Protein AF-A0A714ZVE5-F1 (afdb_monomer_lite)

Structure (mmCIF, N/CA/C/O backbone):
data_AF-A0A714ZVE5-F1
#
_entry.id   AF-A0A714ZVE5-F1
#
loop_
_atom_site.group_PDB
_atom_site.id
_atom_site.type_symbol
_atom_site.label_atom_id
_atom_site.label_alt_id
_atom_site.label_comp_id
_atom_site.label_asym_id
_atom_site.label_entity_id
_atom_site.label_seq_id
_atom_site.pdbx_PDB_ins_code
_atom_site.Cartn_x
_atom_site.Cartn_y
_atom_site.Cartn_z
_atom_site.occupancy
_atom_site.B_iso_or_equiv
_atom_site.auth_seq_id
_atom_site.auth_comp_id
_atom_site.auth_asym_id
_atom_site.auth_atom_id
_atom_site.pdbx_PDB_model_num
ATOM 1 N N . MET A 1 1 ? 20.834 11.116 22.826 1.00 31.84 1 MET A N 1
ATOM 2 C CA . MET A 1 1 ? 19.506 11.758 22.886 1.00 31.84 1 MET A CA 1
ATOM 3 C C . MET A 1 1 ? 19.073 12.024 21.454 1.00 31.84 1 MET A C 1
ATOM 5 O O . MET A 1 1 ? 19.407 13.063 20.908 1.00 31.84 1 MET A O 1
ATOM 9 N N . ALA A 1 2 ? 18.464 11.034 20.802 1.00 32.69 2 ALA A N 1
ATOM 10 C CA . ALA A 1 2 ? 17.858 11.232 19.490 1.00 32.69 2 ALA A CA 1
ATOM 11 C C . ALA A 1 2 ? 16.399 11.615 19.743 1.00 32.69 2 ALA A C 1
ATOM 13 O O . ALA A 1 2 ? 15.690 10.878 20.425 1.00 32.69 2 ALA A O 1
ATOM 14 N N . GLN A 1 3 ? 16.011 12.807 19.291 1.00 31.78 3 GLN A N 1
ATOM 15 C CA . GLN A 1 3 ? 14.633 13.279 19.329 1.00 31.78 3 GLN A CA 1
ATOM 16 C C . GLN A 1 3 ? 13.752 12.262 18.610 1.00 31.78 3 GLN A C 1
ATOM 18 O O . GLN A 1 3 ? 13.892 12.035 17.410 1.00 31.78 3 GLN A O 1
ATOM 23 N N . GLN A 1 4 ? 12.874 11.640 19.386 1.00 32.78 4 GLN A N 1
ATOM 24 C CA . GLN A 1 4 ? 11.738 10.884 18.905 1.00 32.78 4 GLN A CA 1
ATOM 25 C C . GLN A 1 4 ? 10.874 11.881 18.128 1.00 32.78 4 GLN A C 1
ATOM 27 O O . GLN A 1 4 ? 10.375 12.850 18.700 1.00 32.78 4 GLN A O 1
ATOM 32 N N . VAL A 1 5 ? 10.821 11.720 16.806 1.00 37.38 5 VAL A N 1
ATOM 33 C CA . VAL A 1 5 ? 9.899 12.472 15.957 1.00 37.38 5 VAL A CA 1
ATOM 34 C C . VAL A 1 5 ? 8.507 12.056 16.405 1.00 37.38 5 VAL A C 1
ATOM 36 O O . VAL A 1 5 ? 8.068 10.941 16.138 1.00 37.38 5 VAL A O 1
ATOM 39 N N . ASP A 1 6 ? 7.882 12.944 17.166 1.00 36.94 6 ASP A N 1
ATOM 40 C CA . ASP A 1 6 ? 6.506 12.881 17.640 1.00 36.94 6 ASP A CA 1
ATOM 41 C C . ASP A 1 6 ? 5.582 13.065 16.425 1.00 36.94 6 ASP A C 1
ATOM 43 O O . ASP A 1 6 ? 5.075 14.144 16.120 1.00 36.94 6 ASP A O 1
ATOM 47 N N . GLY A 1 7 ? 5.534 12.020 15.602 1.00 38.00 7 GLY A N 1
ATOM 48 C CA . GLY A 1 7 ? 4.773 11.935 14.371 1.00 38.00 7 GLY A CA 1
ATOM 49 C C . GLY A 1 7 ? 3.481 11.177 14.618 1.00 38.00 7 GLY A C 1
ATOM 50 O O . GLY A 1 7 ? 3.427 9.977 14.383 1.00 38.00 7 GLY A O 1
ATOM 51 N N . ALA A 1 8 ? 2.463 11.921 15.049 1.00 40.06 8 ALA A N 1
ATOM 52 C CA . ALA A 1 8 ? 1.042 11.607 14.909 1.00 40.06 8 ALA A CA 1
ATOM 53 C C . ALA A 1 8 ? 0.534 10.316 15.584 1.00 40.06 8 ALA A C 1
ATOM 55 O O . ALA A 1 8 ? 0.015 9.423 14.918 1.00 40.06 8 ALA A O 1
ATOM 56 N N . ALA A 1 9 ? 0.524 10.287 16.918 1.00 41.97 9 ALA A N 1
ATOM 57 C CA . ALA A 1 9 ? -0.568 9.607 17.613 1.00 41.97 9 ALA A CA 1
ATOM 58 C C . ALA A 1 9 ? -1.830 10.470 17.431 1.00 41.97 9 ALA A C 1
ATOM 60 O O . ALA A 1 9 ? -2.027 11.472 18.123 1.00 41.97 9 ALA A O 1
ATOM 61 N N . MET A 1 10 ? -2.637 10.174 16.407 1.00 45.06 10 MET A N 1
ATOM 62 C CA . MET A 1 10 ? -3.963 10.782 16.311 1.00 45.06 10 MET A CA 1
ATOM 63 C C . MET A 1 10 ? -4.844 10.180 17.407 1.00 45.06 10 MET A C 1
ATOM 65 O O . MET A 1 10 ? -4.902 8.954 17.493 1.00 45.06 10 MET A O 1
ATOM 69 N N . PRO A 1 11 ? -5.566 10.998 18.192 1.00 38.56 11 PRO A N 1
ATOM 70 C CA . PRO A 1 11 ? -6.476 10.488 19.205 1.00 38.56 11 PRO A CA 1
ATOM 71 C C . PRO A 1 11 ? -7.451 9.496 18.568 1.00 38.56 11 PRO A C 1
ATOM 73 O O . PRO A 1 11 ? -8.046 9.774 17.517 1.00 38.56 11 PRO A O 1
ATOM 76 N N . LEU A 1 12 ? -7.592 8.336 19.211 1.00 47.84 12 LEU A N 1
ATOM 77 C CA . LEU A 1 12 ? -8.512 7.255 18.856 1.00 47.84 12 LEU A CA 1
ATOM 78 C C . LEU A 1 12 ? -9.951 7.629 19.236 1.00 47.84 12 LEU A C 1
ATOM 80 O O . LEU A 1 12 ? -10.710 6.836 19.789 1.00 47.84 12 LEU A O 1
ATOM 84 N N . ASP A 1 13 ? -10.350 8.862 18.926 1.00 42.19 13 ASP A N 1
ATOM 85 C CA . ASP A 1 13 ? -11.740 9.249 19.037 1.00 42.19 13 ASP A CA 1
ATOM 86 C C . ASP A 1 13 ? -12.542 8.415 18.041 1.00 42.19 13 ASP A C 1
ATOM 88 O O . ASP A 1 13 ? -12.220 8.308 16.852 1.00 42.19 13 ASP A O 1
ATOM 92 N N . THR A 1 14 ? -13.635 7.848 18.546 1.00 50.53 14 THR A N 1
ATOM 93 C CA . THR A 1 14 ? -14.712 7.183 17.800 1.00 50.53 14 THR A CA 1
ATOM 94 C C . THR A 1 14 ? -15.484 8.188 16.934 1.00 50.53 14 THR A C 1
ATOM 96 O O . THR A 1 14 ? -16.714 8.216 16.880 1.00 50.53 14 THR A O 1
ATOM 99 N N 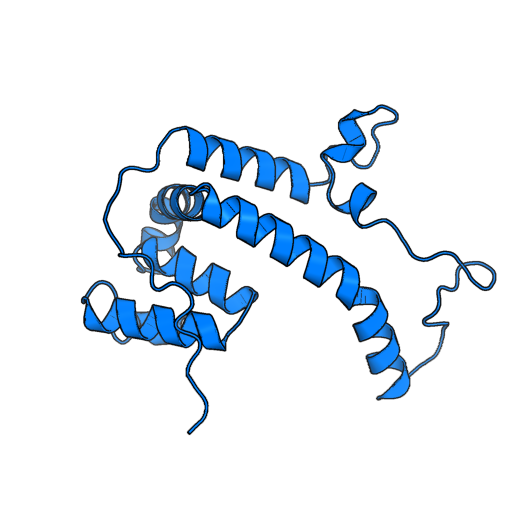. GLU A 1 15 ? -14.759 9.062 16.247 1.00 53.47 15 GLU A N 1
ATOM 100 C CA . GLU A 1 15 ? -15.299 10.061 15.359 1.00 53.47 15 GLU A CA 1
ATOM 101 C C . GLU A 1 15 ? -15.945 9.327 14.183 1.00 53.47 15 GLU A C 1
ATOM 103 O O . GLU A 1 15 ? -15.297 8.586 13.436 1.00 53.47 15 GLU A O 1
ATOM 108 N N . LYS A 1 16 ? -17.269 9.473 14.052 1.00 59.09 16 LYS A N 1
ATOM 109 C CA . LYS A 1 16 ? -18.021 8.882 12.945 1.00 59.09 16 LYS A CA 1
ATOM 110 C C . LYS A 1 16 ? -17.365 9.313 11.644 1.00 59.09 16 LYS A C 1
ATOM 112 O O . LYS A 1 16 ? -17.370 10.496 11.310 1.00 59.09 16 LYS A O 1
ATOM 117 N N . VAL A 1 17 ? -16.826 8.338 10.920 1.00 69.19 17 VAL A N 1
ATOM 118 C CA . VAL A 1 17 ? -16.145 8.578 9.655 1.00 69.19 17 VAL A CA 1
ATOM 119 C C . VAL A 1 17 ? -17.086 9.338 8.733 1.00 69.19 17 VAL A C 1
ATOM 121 O O . VAL A 1 17 ? -18.157 8.855 8.360 1.00 69.19 17 VAL A O 1
ATOM 124 N N . GLY A 1 18 ? -16.694 10.565 8.401 1.00 78.94 18 GLY A N 1
ATOM 125 C CA . GLY A 1 18 ? -17.449 11.395 7.482 1.00 78.94 18 GLY A CA 1
ATOM 126 C C . GLY A 1 18 ? -17.497 10.760 6.093 1.00 78.94 18 GLY A C 1
ATOM 127 O O . GLY A 1 18 ? -16.633 9.970 5.717 1.00 78.94 18 GLY A O 1
ATOM 128 N N . ILE A 1 19 ? -18.469 11.175 5.281 1.00 86.38 19 ILE A N 1
ATOM 129 C CA . ILE A 1 19 ? -18.627 10.726 3.883 1.00 86.38 19 ILE A CA 1
ATOM 130 C C . ILE A 1 19 ? -17.316 10.864 3.084 1.00 86.38 19 ILE A C 1
ATOM 132 O O . ILE A 1 19 ? -17.033 10.050 2.209 1.00 86.38 19 ILE A O 1
ATOM 136 N N . LYS A 1 20 ? -16.483 11.855 3.429 1.00 88.62 20 LYS A N 1
ATOM 137 C CA . LYS A 1 20 ? -15.156 12.071 2.836 1.00 88.62 20 LYS A CA 1
ATOM 138 C C . LYS A 1 20 ? -14.214 10.875 3.016 1.00 8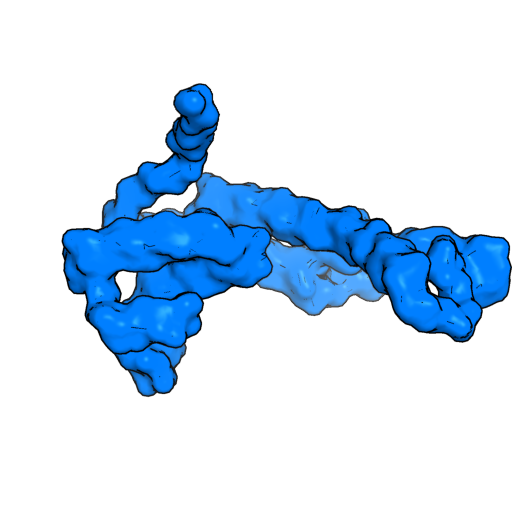8.62 20 LYS A C 1
ATOM 140 O O . LYS A 1 20 ? -13.540 10.522 2.058 1.00 88.62 20 LYS A O 1
ATOM 145 N N . GLY A 1 21 ? -14.209 10.233 4.187 1.00 87.56 21 GLY A N 1
ATOM 146 C CA . GLY A 1 21 ? -13.365 9.065 4.454 1.00 87.56 21 GLY A CA 1
ATOM 147 C C . GLY A 1 21 ? -13.800 7.857 3.628 1.00 87.56 21 GLY A C 1
ATOM 148 O O . GLY A 1 21 ? -12.981 7.229 2.966 1.00 87.56 21 GLY A O 1
ATOM 149 N N . TYR A 1 22 ? -15.105 7.587 3.564 1.00 88.19 22 TYR A N 1
ATOM 150 C CA . TYR A 1 22 ? -15.642 6.526 2.705 1.00 88.19 22 TYR A CA 1
ATOM 151 C C . TYR A 1 22 ? -15.357 6.766 1.219 1.00 88.19 22 TYR A C 1
ATOM 153 O O . TYR A 1 22 ? -14.976 5.836 0.512 1.00 88.19 22 TYR A O 1
ATOM 161 N N . LEU A 1 23 ? -15.494 8.011 0.751 1.00 92.88 23 LEU A N 1
ATOM 162 C CA . LEU A 1 23 ? -15.167 8.376 -0.626 1.00 92.88 23 LEU A CA 1
ATOM 163 C C . LEU A 1 23 ? -13.669 8.212 -0.912 1.00 92.88 23 LEU A C 1
ATOM 165 O O . LEU A 1 23 ? -13.314 7.636 -1.936 1.00 92.88 23 LEU A O 1
ATOM 169 N N . ALA A 1 24 ? -12.801 8.680 -0.011 1.00 91.94 24 ALA A N 1
ATOM 170 C CA . ALA A 1 24 ? -11.356 8.518 -0.137 1.00 91.94 24 ALA A CA 1
ATOM 171 C C . ALA A 1 24 ? -10.978 7.035 -0.211 1.00 91.94 24 ALA A C 1
ATOM 173 O O . ALA A 1 24 ? -10.282 6.631 -1.133 1.00 91.94 24 ALA A O 1
ATOM 174 N N . PHE A 1 25 ? -11.515 6.206 0.688 1.00 90.94 25 PHE A N 1
ATOM 175 C CA . PHE A 1 25 ? -11.269 4.766 0.679 1.00 90.94 25 PHE A CA 1
ATOM 176 C C . PHE A 1 25 ? -11.736 4.095 -0.618 1.00 90.94 25 PHE A C 1
ATOM 178 O O . PHE A 1 25 ? -10.999 3.308 -1.208 1.00 90.94 25 PHE A O 1
ATOM 185 N N . PHE A 1 26 ? -12.932 4.437 -1.101 1.00 92.19 26 PHE A N 1
ATOM 186 C CA . PHE A 1 26 ? -13.459 3.909 -2.358 1.00 92.19 26 PHE A CA 1
ATOM 187 C C . PHE A 1 26 ? -12.585 4.283 -3.564 1.00 92.19 26 PHE A C 1
ATOM 189 O O . PHE A 1 26 ? -12.276 3.427 -4.393 1.00 92.19 26 PHE A O 1
ATOM 196 N N . LEU A 1 27 ? -12.143 5.541 -3.646 1.00 91.50 27 LEU A N 1
ATOM 197 C CA . LEU A 1 27 ? -11.226 5.988 -4.696 1.00 91.50 27 LEU A CA 1
ATOM 198 C C . LEU A 1 27 ? -9.882 5.263 -4.615 1.00 91.50 27 LEU A C 1
ATOM 200 O O . LEU A 1 27 ? -9.353 4.859 -5.645 1.00 91.50 27 LEU A O 1
ATOM 204 N N . THR A 1 28 ? -9.363 5.035 -3.410 1.00 91.69 28 THR A N 1
ATOM 205 C CA . THR A 1 28 ? -8.126 4.277 -3.199 1.00 91.69 28 THR A CA 1
ATOM 206 C C . THR A 1 28 ? -8.267 2.822 -3.646 1.00 91.69 28 THR A C 1
ATOM 208 O O . THR A 1 28 ? -7.359 2.301 -4.291 1.00 91.69 28 THR A O 1
ATOM 211 N N . ILE A 1 29 ? -9.412 2.173 -3.397 1.00 91.06 29 ILE A N 1
ATOM 212 C CA . ILE A 1 29 ? -9.691 0.826 -3.926 1.00 91.06 29 ILE A CA 1
ATOM 213 C C . ILE A 1 29 ? -9.639 0.831 -5.451 1.00 91.06 29 ILE A C 1
ATOM 215 O O . ILE A 1 29 ? -8.940 0.010 -6.037 1.00 91.06 29 ILE A O 1
ATOM 219 N N . ILE A 1 30 ? -10.353 1.758 -6.094 1.00 90.94 30 ILE A N 1
ATOM 220 C CA . ILE A 1 30 ? -10.349 1.880 -7.557 1.00 90.94 30 ILE A CA 1
ATOM 221 C C . ILE A 1 30 ? -8.920 2.069 -8.072 1.00 90.94 30 ILE A C 1
ATOM 223 O O . ILE A 1 30 ? -8.521 1.403 -9.026 1.00 90.94 30 ILE A O 1
ATOM 227 N N . PHE A 1 31 ? -8.152 2.923 -7.397 1.00 91.75 31 PHE A N 1
ATOM 228 C CA . PHE A 1 31 ? -6.789 3.262 -7.770 1.00 91.75 31 PHE A CA 1
ATOM 229 C C . PHE A 1 31 ? -5.852 2.054 -7.774 1.00 91.75 31 PHE A C 1
ATOM 231 O O . PHE A 1 31 ? -5.130 1.829 -8.744 1.00 91.75 31 PHE A O 1
ATOM 238 N N . PHE A 1 32 ? -5.892 1.239 -6.719 1.00 90.44 32 PHE A N 1
ATOM 239 C CA . PHE A 1 32 ? -5.071 0.030 -6.616 1.00 90.44 32 PHE A CA 1
ATOM 240 C C . PHE A 1 32 ? -5.650 -1.185 -7.360 1.00 90.44 32 PHE A C 1
ATOM 242 O O . PHE A 1 32 ? -4.938 -2.167 -7.555 1.00 90.44 32 PHE A O 1
ATOM 249 N N . SER A 1 33 ? -6.913 -1.146 -7.798 1.00 87.75 33 SER A N 1
ATOM 250 C CA . SER A 1 33 ? -7.589 -2.303 -8.402 1.00 87.75 33 SER A CA 1
ATOM 251 C C . SER A 1 33 ? -7.145 -2.629 -9.833 1.00 87.75 33 SER A C 1
ATOM 253 O O . SER A 1 33 ? -7.450 -3.723 -10.308 1.00 87.75 33 SER A O 1
ATOM 255 N N . GLY A 1 34 ? -6.495 -1.713 -10.553 1.00 83.38 34 GLY A N 1
ATOM 256 C CA . GLY A 1 34 ? -6.041 -1.969 -11.927 1.00 83.38 34 GLY A CA 1
ATOM 257 C C . GLY A 1 34 ? -7.139 -1.901 -13.004 1.00 83.38 34 GLY A C 1
ATOM 258 O O . GLY A 1 34 ? -6.887 -2.257 -14.158 1.00 83.38 34 GLY A O 1
ATOM 259 N N . VAL A 1 35 ? -8.365 -1.476 -12.658 1.00 87.25 35 VAL A N 1
ATOM 260 C CA . VAL A 1 35 ? -9.532 -1.456 -13.573 1.00 87.25 35 VAL A CA 1
ATOM 261 C C . VAL A 1 35 ? -9.312 -0.524 -14.768 1.00 87.25 35 VAL A C 1
ATOM 263 O O . VAL A 1 35 ? -9.867 -0.757 -15.841 1.00 87.25 35 VAL A O 1
ATOM 266 N N . PHE A 1 36 ? -8.491 0.516 -14.612 1.00 87.38 36 PHE A N 1
ATOM 267 C CA . PHE A 1 36 ? -8.236 1.511 -15.652 1.00 87.38 36 PHE A CA 1
ATOM 268 C C . PHE A 1 36 ? -6.905 1.301 -16.388 1.00 87.38 36 PHE A C 1
ATOM 270 O O . PHE A 1 36 ? -6.581 2.080 -17.285 1.00 87.38 36 PHE A O 1
ATOM 277 N N . SER A 1 37 ? -6.168 0.230 -16.083 1.00 82.31 37 SER A N 1
ATOM 278 C CA . SER A 1 37 ? -4.857 -0.078 -16.668 1.00 82.31 37 SER A CA 1
ATOM 279 C C . SER A 1 37 ? -4.885 -0.201 -18.198 1.00 82.31 37 SER A C 1
ATOM 281 O O . SER A 1 37 ? -3.979 0.292 -18.877 1.00 82.31 37 SER A O 1
ATOM 283 N N . GLY A 1 38 ? -5.958 -0.790 -18.739 1.00 79.75 38 GLY A N 1
ATOM 284 C CA . GLY A 1 38 ? -6.207 -0.959 -20.176 1.00 79.75 38 GLY A CA 1
ATOM 285 C C . GLY A 1 38 ? -7.057 0.138 -20.827 1.00 79.75 38 GLY A C 1
ATOM 286 O O . GLY A 1 38 ? -7.406 0.016 -21.997 1.00 79.75 38 GLY A O 1
ATOM 287 N N . SER A 1 39 ? -7.429 1.192 -20.094 1.00 82.38 39 SER A N 1
ATOM 288 C CA . SER A 1 39 ? -8.158 2.325 -20.676 1.00 82.38 39 SER A CA 1
ATOM 289 C C . SER A 1 39 ? -7.235 3.120 -21.601 1.00 82.38 39 SER A C 1
ATOM 291 O O . SER A 1 39 ? -6.069 3.315 -21.281 1.00 82.38 39 SER A O 1
ATOM 293 N N . GLU A 1 40 ? -7.733 3.619 -22.731 1.00 78.38 40 GLU A N 1
ATOM 294 C CA . GLU A 1 40 ? -6.951 4.476 -23.642 1.00 78.38 40 GLU A CA 1
ATOM 295 C C . GLU A 1 40 ? -7.151 5.981 -23.367 1.00 78.38 40 GLU A C 1
ATOM 297 O O . GLU A 1 40 ? -6.474 6.822 -23.954 1.00 78.38 40 GLU A O 1
ATOM 302 N N . GLY A 1 41 ? -8.063 6.340 -22.456 1.00 84.12 41 GLY A N 1
ATOM 303 C CA . GLY A 1 41 ? -8.413 7.730 -22.143 1.00 84.12 41 GLY A CA 1
ATOM 304 C C . GLY A 1 41 ? -7.707 8.312 -20.912 1.00 84.12 41 GLY A C 1
ATOM 305 O O . GLY A 1 41 ? -6.945 7.645 -20.219 1.00 84.12 41 GLY A O 1
ATOM 306 N N . TRP A 1 42 ? -8.035 9.565 -20.573 1.00 87.38 42 TRP A N 1
ATOM 307 C CA . TRP A 1 42 ? -7.502 10.266 -19.388 1.00 87.38 42 TRP A CA 1
ATOM 308 C C . TRP A 1 42 ? -7.740 9.519 -18.061 1.00 87.38 42 TRP A C 1
ATOM 310 O O . TRP A 1 42 ? -6.978 9.675 -17.111 1.00 87.38 42 TRP A O 1
ATOM 320 N N . TRP A 1 43 ? -8.758 8.654 -18.004 1.00 86.38 43 TRP A N 1
ATOM 321 C CA . TRP A 1 43 ? -9.100 7.831 -16.837 1.00 86.38 43 TRP A CA 1
ATOM 322 C C . TRP A 1 43 ? -7.949 6.970 -16.305 1.00 86.38 43 TRP A C 1
ATOM 324 O O . TRP A 1 43 ? -7.961 6.615 -15.132 1.00 86.38 43 TRP A O 1
ATOM 334 N N . ARG A 1 44 ? -6.926 6.696 -17.122 1.00 88.88 44 ARG A N 1
ATOM 335 C CA . ARG A 1 44 ? -5.701 6.001 -16.705 1.00 88.88 44 ARG A CA 1
ATOM 336 C C . ARG A 1 44 ? -4.968 6.657 -15.535 1.00 88.88 44 ARG A C 1
ATOM 338 O O . ARG A 1 44 ? -4.243 5.972 -14.826 1.00 88.88 44 ARG A O 1
ATOM 345 N N . VAL A 1 45 ? -5.148 7.963 -15.317 1.00 88.81 45 VAL A N 1
ATOM 346 C CA . VAL A 1 45 ? -4.562 8.665 -14.161 1.00 88.81 45 VAL A CA 1
ATOM 347 C C . VAL A 1 45 ? -5.084 8.124 -12.826 1.00 88.81 45 VAL A C 1
ATOM 349 O O . VAL A 1 45 ? -4.446 8.303 -11.797 1.00 88.81 45 VAL A O 1
ATOM 352 N N . PHE A 1 46 ? -6.233 7.446 -12.829 1.00 90.25 46 PHE A N 1
ATOM 353 C CA . PHE A 1 46 ? -6.788 6.788 -11.652 1.00 90.25 46 PHE A CA 1
ATOM 354 C C . PHE A 1 46 ? -6.316 5.341 -11.504 1.00 90.25 46 PHE A C 1
ATOM 356 O O . PHE A 1 46 ? -6.955 4.592 -10.781 1.00 90.25 46 PHE A O 1
ATOM 363 N N . ASP A 1 47 ? -5.249 4.925 -12.187 1.00 92.31 47 ASP A N 1
ATOM 364 C CA . ASP A 1 47 ? -4.705 3.575 -12.082 1.00 92.31 47 ASP A CA 1
ATOM 365 C C . ASP A 1 47 ? -3.282 3.590 -11.525 1.00 92.31 47 ASP A C 1
ATOM 367 O O . ASP A 1 47 ? -2.375 4.204 -12.100 1.00 92.31 47 ASP A O 1
ATOM 371 N N . PHE A 1 48 ? -3.075 2.859 -10.430 1.00 92.31 48 PHE A N 1
ATOM 372 C CA . PHE A 1 48 ? -1.767 2.714 -9.805 1.00 92.31 48 PHE A CA 1
ATOM 373 C C . PHE A 1 48 ? -0.737 2.163 -10.787 1.00 92.31 48 PHE A C 1
ATOM 375 O O . PHE A 1 48 ? 0.377 2.669 -10.842 1.00 92.31 48 PHE A O 1
ATOM 382 N N . THR A 1 49 ? -1.089 1.152 -11.585 1.00 89.81 49 THR A N 1
ATOM 383 C CA . THR A 1 49 ? -0.125 0.485 -12.469 1.00 89.81 49 THR A CA 1
ATOM 384 C C . THR A 1 49 ? 0.339 1.409 -13.587 1.00 89.81 49 THR A C 1
ATOM 386 O O . THR A 1 49 ? 1.518 1.407 -13.936 1.00 89.81 49 THR A O 1
ATOM 389 N N . VAL A 1 50 ? -0.557 2.259 -14.097 1.00 91.38 50 VAL A N 1
ATOM 390 C CA . VAL A 1 50 ? -0.212 3.232 -15.137 1.00 91.38 50 VAL A CA 1
ATOM 391 C C . VAL A 1 50 ? 0.680 4.335 -14.583 1.00 91.38 50 VAL A C 1
ATOM 393 O O . VAL A 1 50 ? 1.661 4.693 -15.231 1.00 91.38 50 VAL A O 1
ATOM 396 N N . LEU A 1 51 ? 0.371 4.859 -13.394 1.00 91.62 51 LEU A N 1
ATOM 397 C CA . LEU A 1 51 ? 1.184 5.908 -12.773 1.00 91.62 51 LEU A CA 1
ATOM 398 C C . LEU A 1 51 ? 2.522 5.394 -12.241 1.00 91.62 51 LEU A C 1
ATOM 400 O O . LEU A 1 51 ? 3.517 6.111 -12.307 1.00 91.62 51 LEU A O 1
ATOM 404 N N . ASN A 1 52 ? 2.557 4.156 -11.750 1.00 91.00 52 ASN A N 1
ATOM 405 C CA . ASN A 1 52 ? 3.789 3.478 -11.370 1.00 91.00 52 ASN A CA 1
ATOM 406 C C . ASN A 1 52 ? 4.677 3.208 -12.595 1.00 91.00 52 ASN A C 1
ATOM 408 O O . ASN A 1 52 ? 5.901 3.307 -12.525 1.00 91.00 52 ASN A O 1
ATOM 412 N N . GLY A 1 53 ? 4.052 2.905 -13.734 1.00 89.38 53 GLY A N 1
ATOM 413 C CA . GLY A 1 53 ? 4.735 2.682 -14.995 1.00 89.38 53 GLY A CA 1
ATOM 414 C C . GLY A 1 53 ? 5.600 1.423 -14.985 1.00 89.38 53 GLY A C 1
ATOM 415 O O . GLY A 1 53 ? 5.370 0.461 -14.250 1.00 89.38 53 GLY A O 1
ATOM 416 N N . SER A 1 54 ? 6.588 1.394 -15.871 1.00 87.44 54 SER A N 1
ATOM 417 C CA . SER A 1 54 ? 7.537 0.290 -15.985 1.00 87.44 54 SER A CA 1
ATOM 418 C C . SER A 1 54 ? 8.890 0.820 -16.422 1.00 87.44 54 SER A C 1
ATOM 420 O O . SER A 1 54 ? 8.978 1.799 -17.168 1.00 87.44 54 SER A O 1
ATOM 422 N N . PHE A 1 55 ? 9.955 0.163 -15.973 1.00 86.25 55 PHE A N 1
ATOM 423 C CA . PHE A 1 55 ? 11.285 0.462 -16.476 1.00 86.25 55 PHE A CA 1
ATOM 424 C C . PHE A 1 55 ? 11.383 0.137 -17.966 1.00 86.25 55 PHE A C 1
ATOM 426 O O . PHE A 1 55 ? 10.838 -0.860 -18.439 1.00 86.25 55 PHE A O 1
ATOM 433 N N . GLY A 1 56 ? 12.121 0.972 -18.697 1.00 84.81 56 GLY A N 1
ATOM 434 C CA . GLY A 1 56 ? 12.467 0.683 -20.082 1.00 84.81 56 GLY A CA 1
ATOM 435 C C . GLY A 1 56 ? 13.328 -0.576 -20.202 1.00 84.81 56 GLY A C 1
ATOM 436 O O . GLY A 1 56 ? 14.061 -0.948 -19.281 1.00 84.81 56 GLY A O 1
ATOM 437 N N . HIS A 1 57 ? 13.260 -1.218 -21.365 1.00 86.75 57 HIS A N 1
ATOM 438 C CA . HIS A 1 57 ? 14.121 -2.351 -21.676 1.00 86.75 57 HIS A CA 1
ATOM 439 C C . HIS A 1 57 ? 15.492 -1.867 -22.155 1.00 86.75 57 HIS A C 1
ATOM 441 O O . HIS A 1 57 ? 15.590 -1.016 -23.038 1.00 86.75 57 HIS A O 1
ATOM 447 N N . VAL A 1 58 ? 16.556 -2.428 -21.583 1.00 82.62 58 VAL A N 1
ATOM 448 C CA . VAL A 1 58 ? 17.946 -2.123 -21.959 1.00 82.62 58 VAL A CA 1
ATOM 449 C C . VAL A 1 58 ? 18.355 -2.937 -23.188 1.00 82.62 58 VAL A C 1
ATOM 451 O O . VAL A 1 58 ? 19.061 -2.447 -24.065 1.00 82.62 58 VAL A O 1
ATOM 454 N N . THR A 1 59 ? 17.918 -4.195 -23.275 1.00 83.38 59 THR A N 1
ATOM 455 C CA . THR A 1 59 ? 18.139 -5.073 -24.435 1.00 83.38 59 THR A CA 1
ATOM 456 C C . THR A 1 59 ? 17.060 -6.146 -24.487 1.00 83.38 59 THR A C 1
ATOM 458 O O . THR A 1 59 ? 16.877 -6.897 -23.529 1.00 83.38 59 THR A O 1
ATOM 461 N N . GLY A 1 60 ? 16.360 -6.244 -25.620 1.00 82.69 60 GLY A N 1
ATOM 462 C CA . GLY A 1 60 ? 15.260 -7.193 -25.793 1.00 82.69 60 GLY A CA 1
ATOM 463 C C . GLY A 1 60 ? 14.171 -6.975 -24.742 1.00 82.69 60 GLY A C 1
ATOM 464 O O . GLY A 1 60 ? 13.649 -5.873 -24.616 1.00 82.69 60 GLY A O 1
ATOM 465 N N . THR A 1 61 ? 13.862 -8.017 -23.972 1.00 79.25 61 THR A N 1
ATOM 466 C CA . THR A 1 61 ? 12.898 -7.990 -22.858 1.00 79.25 61 THR A CA 1
ATOM 467 C C . THR A 1 61 ? 13.530 -7.649 -21.507 1.00 79.25 61 THR A C 1
ATOM 469 O O . THR A 1 61 ? 12.826 -7.579 -20.501 1.00 79.25 61 THR A O 1
ATOM 472 N N . GLN A 1 62 ? 14.849 -7.440 -21.439 1.00 81.06 62 GLN A N 1
ATOM 473 C CA . GLN A 1 62 ? 15.546 -7.283 -20.163 1.00 81.06 62 GLN A CA 1
ATOM 474 C C . GLN A 1 62 ? 15.480 -5.846 -19.647 1.00 81.06 62 GLN A C 1
ATOM 476 O O . GLN A 1 62 ? 15.817 -4.898 -20.358 1.00 81.06 62 GLN A O 1
ATOM 481 N N . THR A 1 63 ? 15.068 -5.698 -18.389 1.00 83.50 63 THR A N 1
ATOM 482 C CA . THR A 1 63 ? 15.122 -4.443 -17.627 1.00 83.50 63 THR A CA 1
ATOM 483 C C . THR A 1 63 ? 16.524 -4.229 -17.039 1.00 83.50 63 THR A C 1
ATOM 485 O O . THR A 1 63 ? 17.442 -5.021 -17.272 1.00 83.50 63 THR A O 1
ATOM 488 N N . PHE A 1 64 ? 16.695 -3.177 -16.232 1.00 81.44 64 PHE A N 1
ATOM 489 C CA . PHE A 1 64 ? 17.938 -2.869 -15.508 1.00 81.44 64 PHE A CA 1
ATOM 490 C C . PHE A 1 64 ? 18.456 -4.005 -14.613 1.00 81.44 64 PHE A C 1
ATOM 492 O O . PHE A 1 64 ? 19.642 -4.031 -14.291 1.00 81.44 64 PHE A O 1
ATOM 499 N N . ARG A 1 65 ? 17.594 -4.956 -14.234 1.00 86.31 65 ARG A N 1
ATOM 500 C CA . ARG A 1 65 ? 17.972 -6.132 -13.446 1.00 86.31 65 ARG A CA 1
ATOM 501 C C . ARG A 1 65 ? 18.718 -7.201 -14.263 1.00 86.31 65 ARG A C 1
ATOM 503 O O . ARG A 1 65 ? 19.535 -7.929 -13.706 1.00 86.31 65 ARG A O 1
ATOM 510 N N . GLY A 1 66 ? 18.498 -7.287 -15.579 1.00 86.12 66 GLY A N 1
ATOM 511 C CA . GLY A 1 66 ? 19.103 -8.319 -16.434 1.00 86.12 66 GLY A CA 1
ATOM 512 C C . GLY A 1 66 ? 18.439 -9.703 -16.307 1.00 86.12 66 GLY A C 1
ATOM 513 O O . GLY A 1 66 ? 17.250 -9.798 -16.023 1.00 86.12 66 GLY A O 1
ATOM 514 N N . ALA A 1 67 ? 19.175 -10.785 -16.594 1.00 86.50 67 ALA A N 1
ATOM 515 C CA . ALA A 1 67 ? 18.721 -12.181 -16.462 1.00 86.50 67 ALA A CA 1
ATOM 516 C C . ALA A 1 67 ? 19.843 -13.082 -15.926 1.00 86.50 67 ALA A C 1
ATOM 518 O O . ALA A 1 67 ? 21.019 -12.830 -16.176 1.00 86.50 67 ALA A O 1
ATOM 519 N N . GLY A 1 68 ? 19.471 -14.154 -15.216 1.00 86.12 68 GLY A N 1
ATOM 520 C CA . GLY A 1 68 ? 20.416 -15.155 -14.700 1.00 86.12 68 GLY A CA 1
ATOM 521 C C . GLY A 1 68 ? 21.251 -14.700 -13.496 1.00 86.12 68 GLY A C 1
ATOM 522 O O . GLY A 1 68 ? 22.228 -15.361 -13.152 1.00 86.12 68 GLY A O 1
ATOM 523 N N . GLY A 1 69 ? 20.892 -13.580 -12.860 1.00 86.69 69 GLY A N 1
ATOM 524 C CA . GLY A 1 69 ? 21.523 -13.108 -11.629 1.00 86.69 69 GLY A CA 1
ATOM 525 C C . GLY A 1 69 ? 21.073 -13.909 -10.403 1.00 86.69 69 GLY A C 1
ATOM 526 O O . GLY A 1 69 ? 19.924 -14.326 -10.311 1.00 86.69 69 GLY A O 1
ATOM 527 N N . THR A 1 70 ? 21.979 -14.106 -9.442 1.00 91.00 70 THR A N 1
ATOM 528 C CA . THR A 1 70 ? 21.676 -14.703 -8.129 1.00 91.00 70 THR A CA 1
ATOM 529 C C . THR A 1 70 ? 22.517 -14.043 -7.034 1.00 91.00 70 THR A C 1
ATOM 531 O O . THR A 1 70 ? 23.607 -13.535 -7.307 1.00 91.00 70 THR A O 1
ATOM 534 N N . GLY A 1 71 ? 22.051 -14.088 -5.784 1.00 93.19 71 GLY A N 1
ATOM 535 C CA . GLY A 1 71 ? 22.774 -13.553 -4.625 1.00 93.19 71 GLY A CA 1
ATOM 536 C C . GLY A 1 71 ? 22.574 -12.047 -4.410 1.00 93.19 71 GLY A C 1
ATOM 537 O O . GLY 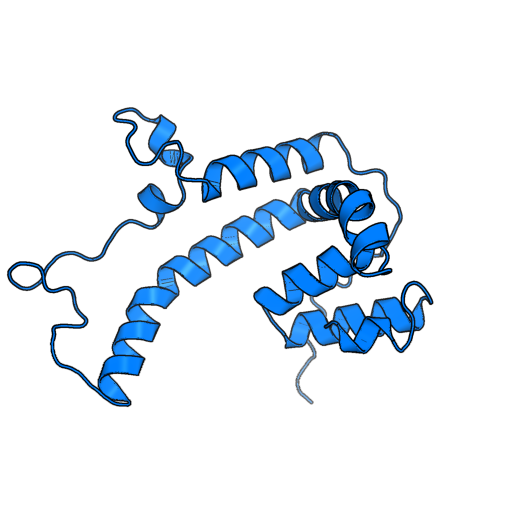A 1 71 ? 21.666 -11.435 -4.968 1.00 93.19 71 GLY A O 1
ATOM 538 N N . ALA A 1 72 ? 23.426 -11.436 -3.580 1.00 93.81 72 ALA A N 1
ATOM 539 C CA . ALA A 1 72 ? 23.215 -10.077 -3.062 1.00 93.81 72 ALA A CA 1
ATOM 540 C C . ALA A 1 72 ? 23.094 -8.987 -4.145 1.00 93.81 72 ALA A C 1
ATOM 542 O O . ALA A 1 72 ? 22.328 -8.043 -3.979 1.00 93.81 72 ALA A O 1
ATOM 543 N N . LYS A 1 73 ? 23.818 -9.115 -5.266 1.00 90.75 73 LYS A N 1
ATOM 544 C CA . LYS A 1 73 ? 23.770 -8.136 -6.366 1.00 90.75 73 LYS A CA 1
ATOM 545 C C . LYS A 1 73 ? 22.428 -8.146 -7.101 1.00 90.75 73 LYS A C 1
ATOM 547 O O . LYS A 1 73 ? 21.912 -7.080 -7.417 1.00 90.75 73 LYS A O 1
ATOM 552 N N . ASP A 1 74 ? 21.866 -9.332 -7.338 1.00 91.12 74 ASP A N 1
ATOM 553 C CA . ASP A 1 74 ? 20.542 -9.463 -7.959 1.00 91.12 74 ASP A CA 1
ATOM 554 C C . ASP A 1 74 ? 19.443 -8.971 -7.008 1.00 91.12 74 ASP A C 1
ATOM 556 O O . ASP A 1 74 ? 18.579 -8.195 -7.406 1.00 91.12 74 ASP A O 1
ATOM 560 N N . GLY A 1 75 ? 19.542 -9.321 -5.720 1.00 90.75 75 GLY A N 1
ATOM 561 C CA . GLY A 1 75 ? 18.632 -8.813 -4.690 1.00 90.75 75 GLY A CA 1
ATOM 562 C C . GLY A 1 75 ? 18.659 -7.285 -4.553 1.00 90.75 75 GLY A C 1
ATOM 563 O O . GLY A 1 75 ? 17.611 -6.667 -4.396 1.00 90.75 75 GLY A O 1
ATOM 564 N N . PHE A 1 76 ? 19.835 -6.658 -4.664 1.00 92.94 76 PHE A N 1
ATOM 565 C CA . PHE A 1 76 ? 19.959 -5.199 -4.626 1.00 92.94 76 PHE A CA 1
ATOM 566 C C . PHE A 1 76 ? 19.254 -4.525 -5.810 1.00 92.94 76 PHE A C 1
ATOM 568 O O . PHE A 1 76 ? 18.514 -3.562 -5.616 1.00 92.94 76 PHE A O 1
ATOM 575 N N . LEU A 1 77 ? 19.430 -5.047 -7.029 1.00 92.19 77 LEU A N 1
ATOM 576 C CA . LEU A 1 77 ? 18.737 -4.518 -8.207 1.00 92.19 77 LEU A CA 1
ATOM 577 C C . LEU A 1 77 ? 17.226 -4.769 -8.149 1.00 92.19 77 LEU A C 1
ATOM 579 O O . LEU A 1 77 ? 16.463 -3.883 -8.516 1.00 92.19 77 LEU A O 1
ATOM 583 N N . PHE A 1 78 ? 16.788 -5.914 -7.620 1.00 88.81 78 PHE A N 1
ATOM 584 C CA . PHE A 1 78 ? 15.372 -6.175 -7.352 1.00 88.81 78 PHE A CA 1
ATOM 585 C C . PHE A 1 78 ? 14.771 -5.169 -6.361 1.00 88.81 78 PHE A C 1
ATOM 587 O O . PHE A 1 78 ? 13.682 -4.650 -6.588 1.00 88.81 78 PHE A O 1
ATOM 594 N N . ALA A 1 79 ? 15.483 -4.847 -5.280 1.00 91.56 79 ALA A N 1
ATOM 595 C CA . ALA A 1 79 ? 15.022 -3.851 -4.318 1.00 91.56 79 ALA A CA 1
ATOM 596 C C . ALA A 1 79 ? 14.904 -2.455 -4.952 1.00 91.56 79 ALA A C 1
ATOM 598 O O . ALA A 1 79 ? 13.910 -1.766 -4.727 1.00 91.56 79 ALA A O 1
ATOM 599 N N . LEU A 1 80 ? 15.876 -2.053 -5.780 1.00 91.56 80 LEU A N 1
ATOM 600 C CA . LEU A 1 80 ? 15.806 -0.796 -6.535 1.00 91.56 80 LEU A CA 1
ATOM 601 C C . LEU A 1 80 ? 14.657 -0.780 -7.547 1.00 91.56 80 LEU A C 1
ATOM 603 O O . LEU A 1 80 ? 14.060 0.270 -7.769 1.00 91.56 80 LEU A O 1
ATOM 607 N N . GLU A 1 81 ? 14.335 -1.928 -8.138 1.00 88.88 81 GLU A N 1
ATOM 608 C CA . GLU A 1 81 ? 13.198 -2.076 -9.044 1.00 88.88 81 GLU A CA 1
ATOM 609 C C . GLU A 1 81 ? 11.857 -1.911 -8.306 1.00 88.88 81 GLU A C 1
ATOM 611 O O . GLU A 1 81 ? 10.950 -1.250 -8.808 1.00 88.88 81 GLU A O 1
ATOM 616 N N . LEU A 1 82 ? 11.734 -2.439 -7.085 1.00 90.31 82 LEU A N 1
ATOM 617 C CA . LEU A 1 82 ? 10.513 -2.318 -6.279 1.00 90.31 82 LEU A CA 1
ATOM 618 C C . LEU A 1 82 ? 10.349 -0.964 -5.578 1.00 90.31 82 LEU A C 1
ATOM 620 O O . LEU A 1 82 ? 9.217 -0.543 -5.325 1.00 90.31 82 LEU A O 1
ATOM 624 N N . ALA A 1 83 ? 11.449 -0.287 -5.239 1.00 92.00 83 ALA A N 1
ATOM 625 C CA . ALA A 1 83 ? 11.424 0.901 -4.388 1.00 92.00 83 ALA A CA 1
ATOM 626 C C . ALA A 1 83 ? 10.455 2.005 -4.869 1.00 92.00 83 ALA A C 1
ATOM 628 O O . ALA A 1 83 ? 9.673 2.478 -4.042 1.00 92.00 83 ALA A O 1
ATOM 629 N N . PRO A 1 84 ? 10.408 2.395 -6.161 1.00 91.56 84 PRO A N 1
ATOM 630 C CA . PRO A 1 84 ? 9.485 3.433 -6.627 1.00 91.56 84 PRO A CA 1
ATOM 631 C C . PRO A 1 84 ? 8.012 3.074 -6.403 1.00 91.56 84 PRO A C 1
ATOM 633 O O . PRO A 1 84 ? 7.243 3.901 -5.915 1.00 91.56 84 PRO A O 1
ATOM 636 N N . SER A 1 85 ? 7.640 1.822 -6.685 1.00 90.75 85 SER A N 1
ATOM 637 C CA . SER A 1 85 ? 6.273 1.321 -6.508 1.00 90.75 85 SER A CA 1
ATOM 638 C C . SER A 1 85 ? 5.851 1.348 -5.047 1.00 90.75 85 SER A C 1
ATOM 640 O O . SER A 1 85 ? 4.735 1.760 -4.724 1.00 90.75 85 SER A O 1
ATOM 642 N N . VAL A 1 86 ? 6.744 0.934 -4.149 1.00 90.25 86 VAL A N 1
ATOM 643 C CA . VAL A 1 86 ? 6.482 0.961 -2.707 1.00 90.25 86 VAL A CA 1
ATOM 644 C C . VAL A 1 86 ? 6.324 2.402 -2.220 1.00 90.25 86 VAL A C 1
ATOM 646 O O . VAL A 1 86 ? 5.342 2.706 -1.549 1.00 90.25 86 VAL A O 1
ATOM 649 N N . ILE A 1 87 ? 7.224 3.310 -2.611 1.00 90.75 87 ILE A N 1
ATOM 650 C CA . ILE A 1 87 ? 7.170 4.729 -2.222 1.00 90.75 87 ILE A CA 1
ATOM 651 C C . ILE A 1 87 ? 5.867 5.383 -2.695 1.00 90.75 87 ILE A C 1
ATOM 653 O O . ILE A 1 87 ? 5.194 6.050 -1.908 1.00 90.75 87 ILE A O 1
ATOM 657 N N . LEU A 1 88 ? 5.484 5.171 -3.959 1.00 91.31 88 LEU A N 1
ATOM 658 C CA . LEU A 1 88 ? 4.239 5.705 -4.507 1.00 91.31 88 LEU A CA 1
ATOM 659 C C . LEU A 1 88 ? 3.024 5.167 -3.742 1.00 91.31 88 LEU A C 1
ATOM 661 O O . LEU A 1 88 ? 2.148 5.940 -3.353 1.00 91.31 88 LEU A O 1
ATOM 665 N N . SER A 1 89 ? 3.000 3.856 -3.482 1.00 89.00 89 SER A N 1
ATOM 666 C CA . SER A 1 89 ? 1.916 3.206 -2.738 1.00 89.00 89 SER A CA 1
ATOM 667 C C . SER A 1 89 ? 1.765 3.806 -1.344 1.00 89.00 89 SER A C 1
ATOM 669 O O . SER A 1 89 ? 0.665 4.190 -0.953 1.00 89.00 89 SER A O 1
ATOM 671 N N . LEU A 1 90 ? 2.875 3.945 -0.615 1.00 88.19 90 LEU A N 1
ATOM 672 C CA . LEU A 1 90 ? 2.891 4.538 0.721 1.00 88.19 90 LEU A CA 1
ATOM 673 C C . LEU A 1 90 ? 2.404 5.991 0.705 1.00 88.19 90 LEU A C 1
ATOM 675 O O . LEU A 1 90 ? 1.614 6.370 1.565 1.00 88.19 90 LEU A O 1
ATOM 679 N N . GLY A 1 91 ? 2.800 6.785 -0.294 1.00 89.31 91 GLY A N 1
ATOM 680 C CA . GLY A 1 91 ? 2.321 8.160 -0.449 1.00 89.31 91 GLY A CA 1
ATOM 681 C C . GLY A 1 91 ? 0.801 8.247 -0.623 1.00 89.31 91 GLY A C 1
ATOM 682 O O . GLY A 1 91 ? 0.144 9.061 0.025 1.00 89.31 91 GLY A O 1
ATOM 683 N N . ILE A 1 92 ? 0.216 7.371 -1.443 1.00 90.25 92 ILE A N 1
ATOM 684 C CA . ILE A 1 92 ? -1.241 7.321 -1.651 1.00 90.25 92 ILE A CA 1
ATOM 685 C C . ILE A 1 92 ? -1.963 6.875 -0.383 1.00 90.25 92 ILE A C 1
ATOM 687 O O . ILE A 1 92 ? -3.006 7.439 -0.042 1.00 90.25 92 ILE A O 1
ATOM 691 N N . ILE A 1 93 ? -1.426 5.886 0.338 1.00 87.19 93 ILE A N 1
ATOM 692 C CA . ILE A 1 93 ? -2.037 5.462 1.597 1.00 87.19 93 ILE A CA 1
ATOM 693 C C . ILE A 1 93 ? -1.958 6.575 2.644 1.00 87.19 93 ILE A C 1
ATOM 695 O O . ILE A 1 93 ? -2.965 6.827 3.295 1.00 87.19 93 ILE A O 1
ATOM 699 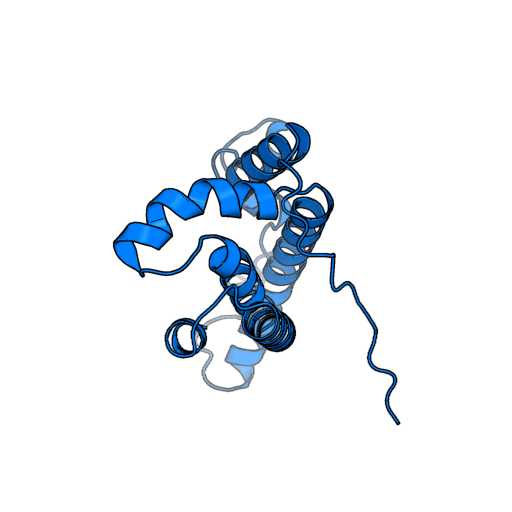N N . ALA A 1 94 ? -0.847 7.309 2.744 1.00 85.25 94 ALA A N 1
ATOM 700 C CA . ALA A 1 94 ? -0.741 8.456 3.648 1.00 85.25 94 ALA A CA 1
ATOM 701 C C . ALA A 1 94 ? -1.789 9.543 3.336 1.00 85.25 94 ALA A C 1
ATOM 703 O O . ALA A 1 94 ? -2.413 10.086 4.245 1.00 85.25 94 ALA A O 1
ATOM 704 N N . ILE A 1 95 ? -2.050 9.823 2.052 1.00 89.81 95 ILE A N 1
ATOM 705 C CA . ILE A 1 95 ? -3.128 10.740 1.642 1.00 89.81 95 ILE A CA 1
ATOM 706 C C . ILE A 1 95 ? -4.501 10.168 2.016 1.00 89.81 95 ILE A C 1
ATOM 708 O O . ILE A 1 95 ? -5.356 10.884 2.533 1.00 89.81 95 ILE A O 1
ATOM 712 N N . THR A 1 96 ? -4.720 8.876 1.765 1.00 89.50 96 THR A N 1
ATOM 713 C CA . THR A 1 96 ? -5.978 8.188 2.092 1.00 89.50 96 THR A CA 1
ATOM 714 C C . THR A 1 96 ? -6.256 8.248 3.589 1.00 89.50 96 THR A C 1
ATOM 716 O O . THR A 1 96 ? -7.385 8.520 3.993 1.00 89.50 96 THR A O 1
ATOM 719 N N . ASP A 1 97 ? -5.233 8.027 4.408 1.00 84.38 97 ASP A N 1
ATOM 720 C CA . ASP A 1 97 ? -5.313 8.099 5.860 1.00 84.38 97 ASP A CA 1
ATOM 721 C C . ASP A 1 97 ? -5.586 9.524 6.348 1.00 84.38 97 ASP A C 1
ATOM 723 O O . ASP A 1 97 ? -6.538 9.743 7.094 1.00 84.38 97 ASP A O 1
ATOM 727 N N . GLY A 1 98 ? -4.859 10.516 5.820 1.00 83.81 98 GLY A N 1
ATOM 728 C CA . GLY A 1 98 ? -5.087 11.932 6.126 1.00 83.81 98 GLY A CA 1
ATOM 729 C C . GLY A 1 98 ? -6.496 12.431 5.768 1.00 83.81 98 GLY A C 1
ATOM 730 O O . GLY A 1 98 ? -6.986 13.388 6.365 1.00 83.81 98 GLY A O 1
ATOM 731 N N . LEU A 1 99 ? -7.184 11.769 4.830 1.00 87.19 99 LEU A N 1
ATOM 732 C CA . LEU A 1 99 ? -8.587 12.030 4.481 1.00 87.19 99 LEU A CA 1
ATOM 733 C C . LEU A 1 99 ? -9.599 11.201 5.301 1.00 87.19 99 LEU A C 1
ATOM 735 O O . LEU A 1 99 ? -10.809 11.323 5.090 1.00 87.19 99 LEU A O 1
ATOM 739 N N . GLY A 1 100 ? -9.133 10.361 6.228 1.00 85.69 100 GLY A N 1
ATOM 740 C CA . GLY A 1 100 ? -9.951 9.479 7.064 1.00 85.69 100 GLY A CA 1
ATOM 741 C C . GLY A 1 100 ? -10.387 8.180 6.377 1.00 85.69 100 GLY A C 1
ATOM 742 O O . GLY A 1 100 ? -11.299 7.504 6.855 1.00 85.69 100 GLY A O 1
ATOM 743 N N . GLY A 1 101 ? -9.772 7.820 5.250 1.00 86.56 101 GLY A N 1
ATOM 744 C CA . GLY A 1 101 ? -10.111 6.626 4.479 1.00 86.56 101 GLY A CA 1
ATOM 745 C C . GLY A 1 101 ? -9.735 5.320 5.173 1.00 86.56 101 GLY A C 1
ATOM 746 O O . GLY A 1 101 ? -10.505 4.364 5.114 1.00 86.56 101 GLY A O 1
ATOM 747 N N . LEU A 1 102 ? -8.622 5.273 5.911 1.00 83.12 102 LEU A N 1
ATOM 748 C CA . LEU A 1 102 ? -8.274 4.070 6.676 1.00 83.12 102 LEU A CA 1
ATOM 749 C C . LEU A 1 102 ? -9.239 3.834 7.844 1.00 83.12 102 LEU A C 1
ATOM 751 O O . LEU A 1 102 ? -9.624 2.694 8.094 1.00 83.12 102 LEU A O 1
ATOM 755 N N . ARG A 1 103 ? -9.738 4.898 8.490 1.00 82.06 103 ARG A N 1
ATOM 756 C CA . ARG A 1 103 ? -10.828 4.790 9.479 1.00 82.06 103 ARG A CA 1
ATOM 757 C C . ARG A 1 103 ? -12.114 4.239 8.843 1.00 82.06 103 ARG A C 1
ATOM 759 O O . ARG A 1 103 ? -12.826 3.450 9.461 1.00 82.06 103 ARG A O 1
ATOM 766 N N . ALA A 1 104 ? -12.412 4.602 7.591 1.00 85.19 104 ALA A N 1
ATOM 767 C CA . ALA A 1 104 ? -13.529 4.011 6.844 1.00 85.19 104 ALA A CA 1
ATOM 768 C C . ALA A 1 104 ? -13.311 2.508 6.604 1.00 85.19 104 ALA A C 1
ATOM 770 O O . ALA A 1 104 ? -14.208 1.697 6.841 1.00 85.19 104 ALA A O 1
ATOM 771 N N . ALA A 1 105 ? -12.095 2.137 6.188 1.00 83.00 105 ALA A N 1
ATOM 772 C CA . ALA A 1 105 ? -11.689 0.750 5.997 1.00 83.00 105 ALA A CA 1
ATOM 773 C C . ALA A 1 105 ? -11.857 -0.063 7.288 1.00 83.00 105 ALA A C 1
ATOM 775 O O . ALA A 1 105 ? -12.403 -1.162 7.258 1.00 83.00 105 ALA A O 1
ATOM 776 N N . GLN A 1 106 ? -11.470 0.508 8.431 1.00 80.31 106 GLN A N 1
ATOM 777 C CA . GLN A 1 106 ? -11.637 -0.084 9.757 1.00 80.31 106 GLN A CA 1
ATOM 778 C C . GLN A 1 106 ? -13.102 -0.406 10.077 1.00 80.31 106 GLN A C 1
ATOM 780 O O . GLN A 1 106 ? -13.424 -1.528 10.481 1.00 80.31 106 GLN A O 1
ATOM 785 N N . GLN A 1 107 ? -14.013 0.551 9.873 1.00 81.06 107 GLN A N 1
ATOM 786 C CA . GLN A 1 107 ? -15.444 0.331 10.114 1.00 81.06 107 GLN A CA 1
ATOM 787 C C . GLN A 1 107 ? -16.006 -0.776 9.212 1.00 81.06 107 GLN A C 1
ATOM 789 O O . GLN A 1 107 ? -16.756 -1.628 9.687 1.00 81.06 107 GLN A O 1
ATOM 794 N N . LEU A 1 108 ? -15.588 -0.816 7.943 1.00 81.69 108 LEU A N 1
ATOM 795 C CA . LEU A 1 108 ? -15.997 -1.852 6.990 1.00 81.69 108 LEU A CA 1
ATOM 796 C C . LEU A 1 108 ? -15.391 -3.230 7.295 1.00 81.69 108 LEU A C 1
ATOM 798 O O . LEU A 1 108 ? -16.044 -4.247 7.072 1.00 81.69 108 LEU A O 1
ATOM 802 N N . MET A 1 109 ? -14.171 -3.281 7.833 1.00 78.62 109 MET A N 1
ATOM 803 C CA . MET A 1 109 ? -13.481 -4.522 8.202 1.00 78.62 109 MET A CA 1
ATOM 804 C C . MET A 1 109 ? -13.959 -5.097 9.541 1.00 78.62 109 MET A C 1
ATOM 806 O O . MET A 1 109 ? -13.893 -6.307 9.743 1.00 78.62 109 MET A O 1
ATOM 810 N N . THR A 1 110 ? -14.487 -4.267 10.445 1.00 79.31 110 THR A N 1
ATOM 811 C CA . THR A 1 110 ? -15.017 -4.684 11.759 1.00 79.31 110 THR A CA 1
ATOM 812 C C . THR A 1 110 ? -15.976 -5.891 11.701 1.00 79.31 110 THR A C 1
ATOM 814 O O . THR A 1 110 ? -15.747 -6.846 12.447 1.00 79.31 110 THR A O 1
ATOM 817 N N . PRO A 1 111 ? -17.023 -5.926 10.844 1.00 79.50 111 PRO A N 1
ATOM 818 C CA . PRO A 1 111 ? -17.933 -7.074 10.757 1.00 79.50 111 PRO A CA 1
ATOM 819 C C . PRO A 1 111 ? -17.289 -8.349 10.193 1.00 79.50 111 PRO A C 1
ATOM 821 O O . PRO A 1 111 ? -17.876 -9.416 10.335 1.00 79.50 111 PRO A O 1
ATOM 824 N N . ILE A 1 112 ? -16.108 -8.260 9.573 1.00 79.50 112 ILE A N 1
ATOM 825 C CA . ILE A 1 112 ? -15.367 -9.400 9.014 1.00 79.50 112 ILE A CA 1
ATOM 826 C C . ILE A 1 112 ? -14.341 -9.914 10.032 1.00 79.50 112 ILE A C 1
ATOM 828 O O . ILE A 1 112 ? -14.299 -11.106 10.331 1.00 79.50 112 ILE A O 1
ATOM 832 N N . LEU A 1 113 ? -13.542 -9.013 10.607 1.00 75.56 113 LEU A N 1
ATOM 833 C CA . LEU A 1 113 ? -12.470 -9.353 11.546 1.00 75.56 113 LEU A CA 1
ATOM 834 C C . LEU A 1 113 ? -13.004 -9.881 12.878 1.00 75.56 113 LEU A C 1
ATOM 836 O O . LEU A 1 113 ? -12.449 -10.834 13.423 1.00 75.56 113 LEU A O 1
ATOM 840 N N . LYS A 1 114 ? -14.109 -9.316 13.376 1.00 77.81 114 LYS A N 1
ATOM 841 C CA . LYS A 1 114 ? -14.692 -9.719 14.658 1.00 77.81 114 LYS A CA 1
ATOM 842 C C . LYS A 1 114 ? -15.144 -11.191 14.685 1.00 77.81 114 LYS A C 1
ATOM 844 O O . LYS A 1 114 ? -14.791 -11.874 15.640 1.00 77.81 114 LYS A O 1
ATOM 849 N N . PRO A 1 115 ? -15.872 -11.728 13.685 1.00 78.81 115 PRO A N 1
ATOM 850 C CA . PRO A 1 115 ? -16.223 -13.150 13.665 1.00 78.81 115 PRO A CA 1
ATOM 851 C C . PRO A 1 115 ? -15.075 -14.084 13.250 1.00 78.81 115 PRO A C 1
ATOM 853 O O . PRO A 1 115 ? -15.054 -15.220 13.714 1.00 78.81 115 PRO A O 1
ATOM 856 N N . LEU A 1 116 ? -14.137 -13.652 12.395 1.00 78.12 116 LEU A N 1
ATOM 857 C CA . LEU A 1 116 ? -13.054 -14.525 11.909 1.00 78.12 116 LEU A CA 1
ATOM 858 C C . LEU A 1 116 ? -11.869 -14.628 12.872 1.00 78.12 116 LEU A C 1
ATOM 860 O O . LEU A 1 116 ? -11.347 -15.717 13.092 1.00 78.12 116 LEU A O 1
ATOM 864 N N . LEU A 1 117 ? -11.428 -13.495 13.417 1.00 74.56 117 LEU A N 1
ATOM 865 C CA . LEU A 1 117 ? -10.214 -13.395 14.231 1.00 74.56 117 LEU A CA 1
ATOM 866 C C . LEU A 1 117 ? -10.510 -13.065 15.697 1.00 74.56 117 LEU A C 1
ATOM 868 O O . LEU A 1 117 ? -9.617 -13.171 16.531 1.00 74.56 117 LEU A O 1
ATOM 872 N N . GLY A 1 118 ? -11.746 -12.680 16.031 1.00 73.00 118 GLY A N 1
ATOM 873 C CA . GLY A 1 118 ? -12.124 -12.284 17.392 1.00 73.00 118 GLY A CA 1
ATOM 874 C C . GLY A 1 118 ? -11.642 -10.889 17.794 1.00 73.00 118 GLY A C 1
ATOM 875 O O . GLY A 1 118 ? -11.950 -10.450 18.898 1.00 73.00 118 GLY A O 1
ATOM 876 N N . ILE A 1 119 ? -10.933 -10.184 16.905 1.00 77.62 119 ILE A N 1
ATOM 877 C CA . ILE A 1 119 ? -10.340 -8.874 17.181 1.00 77.62 119 ILE A CA 1
ATOM 878 C C . ILE A 1 119 ? -11.292 -7.726 16.824 1.00 77.62 119 ILE A C 1
ATO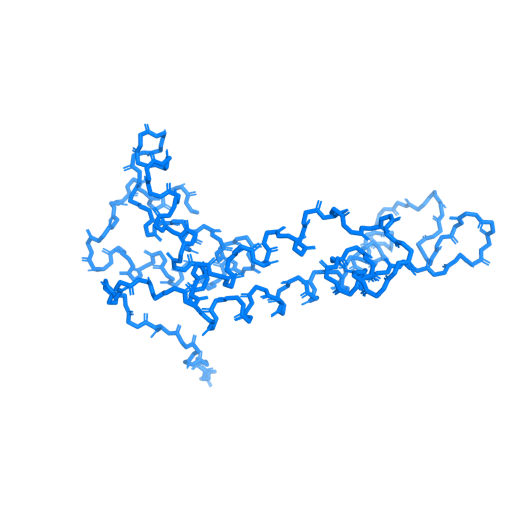M 880 O O . ILE A 1 119 ? -12.051 -7.821 15.848 1.00 77.62 119 ILE A O 1
ATOM 884 N N . PRO A 1 120 ? -11.261 -6.616 17.579 1.00 71.50 120 PRO A N 1
ATOM 885 C CA . PRO A 1 120 ? -11.999 -5.416 17.223 1.00 71.50 120 PRO A CA 1
ATOM 886 C C . PRO A 1 120 ? -11.457 -4.832 15.919 1.00 71.50 120 PRO A C 1
ATOM 888 O O . PRO A 1 120 ? -10.274 -4.933 15.611 1.00 71.50 120 PRO A O 1
ATOM 891 N N . GLY A 1 121 ? -12.322 -4.185 15.138 1.00 70.31 121 GLY A N 1
ATOM 892 C CA . GLY A 1 121 ? -11.908 -3.637 13.848 1.00 70.31 121 GLY A CA 1
ATOM 893 C C . GLY A 1 121 ? -10.807 -2.591 13.957 1.00 70.31 121 GLY A C 1
ATOM 894 O O . GLY A 1 121 ? -10.072 -2.439 13.003 1.00 70.31 121 GLY A O 1
ATOM 895 N N . ILE A 1 122 ? -10.624 -1.932 15.107 1.00 70.88 122 ILE A N 1
ATOM 896 C CA . ILE A 1 122 ? -9.523 -0.981 15.352 1.00 70.88 122 ILE A CA 1
ATOM 897 C C . ILE A 1 122 ? -8.137 -1.603 15.169 1.00 70.88 122 ILE A C 1
ATOM 899 O O . ILE A 1 122 ? -7.227 -0.955 14.656 1.00 70.88 122 ILE A O 1
ATOM 903 N N . CYS A 1 123 ? -8.029 -2.909 15.418 1.00 74.38 123 CYS A N 1
ATOM 904 C CA . CYS A 1 123 ? -6.861 -3.706 15.082 1.00 74.38 123 CYS A CA 1
ATOM 905 C C . CYS A 1 123 ? -6.522 -3.658 13.588 1.00 74.38 123 CYS A C 1
ATOM 907 O O . CYS A 1 123 ? -5.363 -3.771 13.215 1.00 74.38 123 CYS A O 1
ATOM 909 N N . SER A 1 124 ? -7.488 -3.451 12.694 1.00 72.94 124 SER A N 1
ATOM 910 C CA . SER A 1 124 ? -7.190 -3.364 11.265 1.00 72.94 124 SER A CA 1
ATOM 911 C C . SER A 1 124 ? -6.251 -2.210 10.934 1.00 72.94 124 SER A C 1
ATOM 913 O O . SER A 1 124 ? -5.474 -2.340 9.998 1.00 72.94 124 SER A O 1
ATOM 915 N N . LEU A 1 125 ? -6.306 -1.096 11.674 1.00 73.56 125 LEU A N 1
ATOM 916 C CA . LEU A 1 125 ? -5.404 0.037 11.454 1.00 73.56 125 LEU A CA 1
ATOM 917 C C . LEU A 1 125 ? -3.966 -0.328 11.822 1.00 73.56 125 LEU A C 1
ATOM 919 O O . LEU A 1 125 ? -3.061 -0.102 11.024 1.00 73.56 125 LEU A O 1
ATOM 923 N N . ALA A 1 126 ? -3.768 -0.977 12.972 1.00 74.75 126 ALA A N 1
ATOM 924 C CA . ALA A 1 126 ? -2.459 -1.472 13.385 1.00 74.75 126 ALA A CA 1
ATOM 925 C C . ALA A 1 126 ? -1.920 -2.554 12.425 1.00 74.75 126 ALA A C 1
ATOM 927 O O . ALA A 1 126 ? -0.736 -2.541 12.103 1.00 74.75 126 ALA A O 1
ATOM 928 N N . LEU A 1 127 ? -2.780 -3.429 11.882 1.00 74.56 127 LEU A N 1
ATOM 929 C CA . LEU A 1 127 ? -2.396 -4.386 10.831 1.00 74.56 127 LEU A CA 1
ATOM 930 C C . LEU A 1 127 ? -1.968 -3.679 9.538 1.00 74.56 127 LEU A C 1
ATOM 932 O O . LEU A 1 127 ? -0.921 -4.002 8.983 1.00 74.56 127 LEU A O 1
ATOM 936 N N . ILE A 1 128 ? -2.756 -2.709 9.062 1.00 75.94 128 ILE A N 1
ATOM 937 C CA . ILE A 1 128 ? -2.431 -1.932 7.856 1.00 75.94 128 ILE A CA 1
ATOM 938 C C . ILE A 1 128 ? -1.103 -1.199 8.046 1.00 75.94 128 ILE A C 1
ATOM 940 O O . ILE A 1 128 ? -0.260 -1.214 7.153 1.00 75.94 128 ILE A O 1
ATOM 944 N N . ALA A 1 129 ? -0.887 -0.612 9.220 1.00 71.06 129 ALA A N 1
ATOM 945 C CA . ALA A 1 129 ? 0.361 0.048 9.545 1.00 71.06 129 ALA A CA 1
ATOM 946 C C . ALA A 1 129 ? 1.541 -0.920 9.633 1.00 71.06 129 ALA A C 1
ATOM 948 O O . ALA A 1 129 ? 2.626 -0.569 9.189 1.00 71.06 129 ALA A O 1
ATOM 949 N N . ASN A 1 130 ? 1.351 -2.143 10.136 1.00 76.75 130 ASN A N 1
ATOM 950 C CA . ASN A 1 130 ? 2.430 -3.132 10.229 1.00 76.75 130 ASN A CA 1
ATOM 951 C C . ASN A 1 130 ? 2.935 -3.548 8.846 1.00 76.75 130 ASN A C 1
ATOM 953 O O . ASN A 1 130 ? 4.135 -3.686 8.632 1.00 76.75 130 ASN A O 1
ATOM 957 N N . LEU A 1 131 ? 2.026 -3.638 7.871 1.00 75.44 131 LEU A N 1
ATOM 958 C CA . LEU A 1 131 ? 2.387 -3.888 6.475 1.00 75.44 131 LEU A CA 1
ATOM 959 C C . LEU A 1 131 ? 3.222 -2.757 5.851 1.00 75.44 131 LEU A C 1
ATOM 961 O O . LEU A 1 131 ? 3.859 -2.973 4.823 1.00 75.44 131 LEU A O 1
ATOM 965 N N . GLN A 1 132 ? 3.210 -1.559 6.437 1.00 69.50 132 GLN A N 1
ATOM 966 C CA . GLN A 1 132 ? 3.918 -0.385 5.921 1.00 69.50 132 GLN A CA 1
ATOM 967 C C . GLN A 1 132 ? 5.192 -0.077 6.696 1.00 69.50 132 GLN A C 1
ATOM 969 O O . GLN A 1 132 ? 6.220 0.253 6.109 1.00 69.50 132 GLN A O 1
ATOM 974 N N . ASN A 1 133 ? 5.101 -0.152 8.018 1.00 73.31 133 ASN A N 1
ATOM 975 C CA . ASN A 1 133 ? 6.170 0.117 8.949 1.00 73.31 133 ASN A CA 1
ATOM 976 C C . ASN A 1 133 ? 5.889 -0.607 10.273 1.00 73.31 133 ASN A C 1
ATOM 978 O O . ASN A 1 133 ? 5.078 -0.163 11.092 1.00 73.31 133 ASN A O 1
ATOM 982 N N . THR A 1 134 ? 6.614 -1.697 10.500 1.00 77.62 134 THR A N 1
ATOM 983 C CA . THR A 1 134 ? 6.516 -2.498 11.723 1.00 77.62 134 THR A CA 1
ATOM 984 C C . THR A 1 134 ? 6.810 -1.681 12.987 1.00 77.62 134 THR A C 1
ATOM 986 O O . THR A 1 134 ? 6.170 -1.906 14.013 1.00 77.62 134 THR A O 1
ATOM 989 N N . ASP A 1 135 ? 7.690 -0.673 12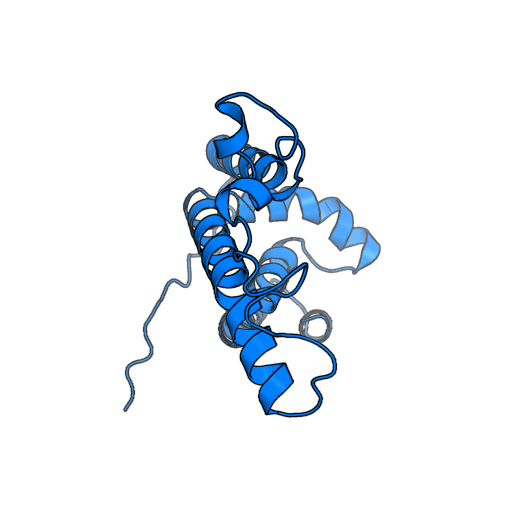.922 1.00 74.31 135 ASP A N 1
ATOM 990 C CA . ASP A 1 135 ? 8.010 0.169 14.084 1.00 74.31 135 ASP A CA 1
ATOM 991 C C . ASP A 1 135 ? 6.822 1.055 14.494 1.00 74.31 135 ASP A C 1
ATOM 993 O O . ASP A 1 135 ? 6.507 1.186 15.679 1.00 74.31 135 ASP A O 1
ATOM 997 N N . ALA A 1 136 ? 6.120 1.633 13.513 1.00 65.44 136 ALA A N 1
ATOM 998 C CA . ALA A 1 136 ? 4.923 2.437 13.763 1.00 65.44 136 ALA A CA 1
ATOM 999 C C . ALA A 1 136 ? 3.764 1.571 14.281 1.00 65.44 136 ALA A C 1
ATOM 1001 O O . ALA A 1 136 ? 3.025 1.979 15.179 1.00 65.44 136 ALA A O 1
ATOM 1002 N N . ALA A 1 137 ? 3.637 0.349 13.762 1.00 74.50 137 ALA A N 1
ATOM 1003 C CA . ALA A 1 137 ? 2.630 -0.599 14.217 1.00 74.50 137 ALA A CA 1
ATOM 1004 C C . ALA A 1 137 ? 2.853 -1.056 15.658 1.00 74.50 137 ALA A C 1
ATOM 1006 O O . ALA A 1 137 ? 1.898 -1.113 16.425 1.00 74.50 137 ALA A O 1
ATOM 1007 N N . ALA A 1 138 ? 4.101 -1.306 16.061 1.00 77.56 138 ALA A N 1
ATOM 1008 C CA . ALA A 1 138 ? 4.421 -1.632 17.447 1.00 77.56 138 ALA A CA 1
ATOM 1009 C C . ALA A 1 138 ? 4.012 -0.503 18.415 1.00 77.56 138 ALA A C 1
ATOM 1011 O O . ALA A 1 138 ? 3.516 -0.779 19.511 1.00 77.56 138 ALA A O 1
ATOM 1012 N N . GLY A 1 139 ? 4.167 0.761 17.996 1.00 75.06 139 GLY A N 1
ATOM 1013 C CA . GLY A 1 139 ? 3.671 1.932 18.725 1.00 75.06 139 GLY A CA 1
ATOM 1014 C C . GLY A 1 139 ? 2.151 1.914 18.899 1.00 75.06 139 GLY A C 1
ATOM 1015 O O . GLY A 1 139 ? 1.667 1.962 20.029 1.00 75.06 139 GLY A O 1
ATOM 1016 N N . MET A 1 140 ? 1.410 1.742 17.802 1.00 74.00 140 MET A N 1
ATOM 1017 C CA . MET A 1 140 ? -0.058 1.688 17.831 1.00 74.00 140 MET A CA 1
ATOM 1018 C C . MET A 1 140 ? -0.605 0.490 18.612 1.00 74.00 140 MET A C 1
ATOM 1020 O O . MET A 1 140 ? -1.537 0.642 19.394 1.00 74.00 140 MET A O 1
ATOM 1024 N N . THR A 1 141 ? -0.016 -0.700 18.474 1.00 80.44 141 THR A N 1
ATOM 1025 C CA . THR A 1 141 ? -0.426 -1.889 19.240 1.00 80.44 141 THR A CA 1
ATOM 1026 C C . THR A 1 141 ? -0.222 -1.682 20.741 1.00 80.44 141 THR A C 1
ATOM 1028 O O . THR A 1 141 ? -1.040 -2.119 21.551 1.00 80.44 141 THR A O 1
ATOM 1031 N N . LYS A 1 142 ? 0.852 -0.991 21.144 1.00 79.00 142 LYS A N 1
ATOM 1032 C CA . LYS A 1 142 ? 1.072 -0.642 22.551 1.00 79.00 142 LYS A CA 1
ATOM 1033 C C . LYS A 1 142 ? -0.002 0.318 23.064 1.00 79.00 142 LYS A C 1
ATOM 1035 O O . LYS A 1 142 ? -0.495 0.107 24.167 1.00 79.00 142 LYS A O 1
ATOM 1040 N N . GLU A 1 143 ? -0.345 1.339 22.287 1.00 75.81 143 GLU A N 1
ATOM 1041 C CA . GLU A 1 143 ? -1.344 2.352 22.646 1.00 75.81 143 GLU A CA 1
ATOM 1042 C C . GLU A 1 143 ? -2.738 1.723 22.794 1.00 75.81 143 GLU A C 1
ATOM 1044 O O . GLU A 1 143 ? -3.350 1.815 23.857 1.00 75.81 143 GLU A O 1
ATOM 1049 N N . LEU A 1 144 ? -3.149 0.906 21.819 1.00 76.12 144 LEU A N 1
ATOM 1050 C CA . LEU A 1 144 ? -4.394 0.131 21.866 1.00 76.12 144 LEU A CA 1
ATOM 1051 C C . LEU A 1 144 ? -4.483 -0.790 23.092 1.00 76.12 144 LEU A C 1
ATOM 1053 O O . LEU A 1 144 ? -5.555 -0.989 23.664 1.00 76.12 144 LEU A O 1
ATOM 1057 N N . ALA A 1 145 ? -3.358 -1.374 23.510 1.00 78.75 145 ALA A N 1
ATOM 1058 C CA . ALA A 1 145 ? -3.320 -2.218 24.698 1.00 78.75 145 ALA A CA 1
ATOM 1059 C C . ALA A 1 145 ? -3.395 -1.414 26.001 1.00 78.75 145 ALA A C 1
ATOM 1061 O O . ALA A 1 145 ? -3.926 -1.910 26.993 1.00 78.75 145 ALA A O 1
ATOM 1062 N N . GLN A 1 146 ? -2.849 -0.195 26.016 1.00 80.44 146 GLN A N 1
ATOM 1063 C CA . GLN A 1 146 ? -2.923 0.708 27.166 1.00 80.44 146 GLN A CA 1
ATOM 1064 C C . GLN A 1 146 ? -4.334 1.267 27.359 1.00 80.44 146 GLN A C 1
ATOM 1066 O O . GLN A 1 146 ? -4.773 1.415 28.496 1.00 80.44 146 GLN A O 1
ATOM 1071 N N . GLU A 1 147 ? -5.052 1.515 26.265 1.00 75.44 147 GLU A N 1
ATOM 1072 C CA . GLU A 1 147 ? -6.445 1.970 26.278 1.00 75.44 147 GLU A CA 1
ATOM 1073 C C . GLU A 1 147 ? -7.448 0.848 26.599 1.00 75.44 147 GLU A C 1
ATOM 1075 O O . GLU A 1 147 ? -8.614 1.115 26.881 1.00 75.44 147 GLU A O 1
ATOM 1080 N N . GLY A 1 148 ? -7.000 -0.413 26.622 1.00 73.44 148 GLY A N 1
ATOM 1081 C CA . GLY A 1 148 ? -7.848 -1.575 26.903 1.00 73.44 148 GLY A CA 1
ATOM 1082 C C . GLY A 1 148 ? -8.719 -2.011 25.721 1.00 73.44 148 GLY A C 1
ATOM 1083 O O . GLY A 1 148 ? -9.586 -2.867 25.888 1.00 73.44 148 GLY A O 1
ATOM 1084 N N . GLU A 1 149 ? -8.470 -1.459 24.532 1.00 72.50 149 GLU A N 1
ATOM 1085 C CA . GLU A 1 149 ? -9.169 -1.800 23.290 1.00 72.50 149 GLU A CA 1
ATOM 1086 C C . GLU A 1 149 ? -8.755 -3.181 22.756 1.00 72.50 149 GLU A C 1
ATOM 1088 O O . GLU A 1 149 ? -9.519 -3.809 22.027 1.00 72.50 149 GLU A O 1
ATOM 1093 N N . ILE A 1 150 ? -7.570 -3.691 23.128 1.00 75.06 150 ILE A N 1
ATOM 1094 C CA . ILE A 1 150 ? -7.073 -5.014 22.710 1.00 75.06 150 ILE A CA 1
ATOM 1095 C C . ILE A 1 150 ? -6.559 -5.852 23.886 1.00 75.06 150 ILE A C 1
ATOM 1097 O O . ILE A 1 150 ? -6.008 -5.334 24.858 1.00 75.06 150 ILE A O 1
ATOM 1101 N N . THR A 1 151 ? -6.701 -7.174 23.786 1.00 75.56 151 THR A N 1
ATOM 1102 C CA . THR A 1 151 ? -6.213 -8.126 24.794 1.00 75.56 151 THR A CA 1
ATOM 1103 C C . THR A 1 151 ? -4.773 -8.577 24.515 1.00 75.56 151 THR A C 1
ATOM 1105 O O . THR A 1 151 ? -4.266 -8.446 23.403 1.00 75.56 151 THR A O 1
ATOM 1108 N N . GLU A 1 152 ? -4.102 -9.186 25.502 1.00 70.44 152 GLU A N 1
ATOM 1109 C CA . GLU A 1 152 ? -2.770 -9.799 25.305 1.00 70.44 152 GLU A CA 1
ATOM 1110 C C . GLU A 1 152 ? -2.754 -10.855 24.190 1.00 70.44 152 GLU A C 1
ATOM 1112 O O . GLU A 1 152 ? -1.741 -11.038 23.522 1.00 70.44 152 GLU A O 1
ATOM 1117 N N . ARG A 1 153 ? -3.883 -11.538 23.957 1.00 70.62 153 ARG A N 1
ATOM 1118 C CA . ARG A 1 153 ? -4.027 -12.501 22.859 1.00 70.62 153 ARG A CA 1
ATOM 1119 C C . ARG A 1 153 ? -4.041 -11.808 21.497 1.00 70.62 153 ARG A C 1
ATOM 1121 O O . ARG A 1 153 ? -3.520 -12.363 20.534 1.00 70.62 153 ARG A O 1
ATOM 1128 N N . ASP A 1 154 ? -4.614 -10.614 21.422 1.00 70.94 154 ASP A N 1
ATOM 1129 C CA . ASP A 1 154 ? -4.737 -9.871 20.170 1.00 70.94 154 ASP A CA 1
ATOM 1130 C C . ASP A 1 154 ? -3.388 -9.288 19.748 1.00 70.94 154 ASP A C 1
ATOM 1132 O O . ASP A 1 154 ? -3.094 -9.249 18.559 1.00 70.94 154 ASP A O 1
ATOM 1136 N N . LYS A 1 155 ? -2.517 -8.944 20.709 1.00 66.62 155 LYS A N 1
ATOM 1137 C CA . LYS A 1 155 ? -1.138 -8.494 20.443 1.00 66.62 155 LYS A CA 1
ATOM 1138 C C . LYS A 1 155 ? -0.330 -9.476 19.602 1.00 66.62 155 LYS A C 1
ATOM 1140 O O . LYS A 1 155 ? 0.509 -9.046 18.830 1.00 66.62 155 LYS A O 1
ATOM 1145 N N . VAL A 1 156 ? -0.577 -10.778 19.756 1.00 69.50 156 VAL A N 1
ATOM 1146 C CA . VAL A 1 156 ? 0.175 -11.842 19.068 1.00 69.50 156 VAL A CA 1
ATOM 1147 C C . VAL A 1 156 ? -0.219 -11.977 17.591 1.00 69.50 156 VAL A C 1
ATOM 1149 O O . VAL A 1 156 ? 0.433 -12.696 16.841 1.00 69.50 156 VAL A O 1
ATOM 1152 N N . ILE A 1 157 ? -1.310 -11.327 17.175 1.00 69.38 157 ILE A N 1
ATOM 1153 C CA . ILE A 1 157 ? -1.775 -11.306 15.781 1.00 69.38 157 ILE A CA 1
ATOM 1154 C C . ILE A 1 157 ? -1.005 -10.253 14.965 1.00 69.38 157 ILE A C 1
ATOM 1156 O O . ILE A 1 157 ? -0.990 -10.334 13.736 1.00 69.38 157 ILE A O 1
ATOM 1160 N N . PHE A 1 158 ? -0.365 -9.295 15.641 1.00 61.78 158 PHE A N 1
ATOM 1161 C CA . PHE A 1 158 ? 0.410 -8.214 15.041 1.00 61.78 158 PHE A CA 1
ATOM 1162 C C . PHE A 1 158 ? 1.901 -8.532 15.018 1.00 61.78 158 PHE A C 1
ATOM 1164 O O . PHE A 1 158 ? 2.445 -8.943 16.064 1.00 61.78 158 PHE A O 1
#

pLDDT: mean 78.62, std 14.64, range [31.78, 93.81]

Sequence (158 aa):
MAQQVDGAAMPLDTEKVGIKGYLAFFLTIIFFSGVFSGSEGWWRVFDFTVLNGSFGHVTGTQTFRGAGGTGAKDGFLFALELAPSVILSLGIIAITDGLGGLRAAQQLMTPILKPLLGIPGICSLALIANLQNTDAAAGMTKELAQEGEITERDKVIF

Secondary structure (DSSP, 8-state):
------------------HHHHHHHHHHHHHHTTTTTT--SGGGGG-HHHHH--PPPSBTTB-TT-SS--SHHHHHHHHHHHHHHHHHHHHHHHHHHHTTHHHHHHHHHHHHHHHHH---TTHHHHHHHHTT-HHHHHHHHHHHHHTTSS-HHHHTT-

Radius of gyration: 19.31 Å; chains: 1; bounding box: 42×28×53 Å

Foldseek 3Di:
DDDDPPPDPDPPPPPPQDPQLQVLLVLLCQQDVCPCVPPPDPCCVSHLDSVLDAADAPDDPHGPLGPDDDDDSSVVVVCVRCVSSLVVNVVSVVVSVVSNNVVVVLVVCQVVCCVPPVAGSQVVSLVVVCVNPVVVSVVVLVVCVVVVNDDPVSSVVD

InterPro domains:
  IPR011642 Nucleoside transporter/FeoB GTPase, Gate domain [PF07670] (80-155)

Organism: NCBI:txid220341